Protein AF-A0A2A9GIU9-F1 (afdb_monomer_lite)

Sequence (87 aa):
MRVFLVISLMLWAGSASAESDPEQLFKQSCGRCHRDAERLTAQLGWALGAKTPEERRDWFDDFIATHHSPDPDSRAAIAEWLAGIAS

Radius of gyration: 20.41 Å; chains: 1; bounding box: 63×53×27 Å

pLDDT: mean 85.19, std 17.73, range [38.22, 97.5]

Foldseek 3Di:
DDDDPPPPPPPPPPPPPPPPDLVVLCCVQPCVPDVDLLVVLQVCCVVQVPDDLVRQLVVQLVVCVVPPPDPNVSSSSNSSVSSVSRD

Secondary structure (DSSP, 8-state):
---------------------HHHHHHHHTTTT-S-HHHHHHHTHHHHTTS-HHHHHHHHHHHHHHSS---HHHHHHHHHHHHHH--

Structure (mmCIF, N/CA/C/O backbone):
data_AF-A0A2A9GIU9-F1
#
_entry.id   AF-A0A2A9GIU9-F1
#
loop_
_atom_site.group_PDB
_atom_site.id
_atom_site.type_symbol
_atom_site.label_atom_id
_atom_site.label_alt_id
_atom_site.label_comp_id
_atom_site.label_asym_id
_atom_site.label_entity_id
_atom_site.label_seq_id
_atom_site.pdbx_PDB_ins_code
_atom_site.Cartn_x
_atom_site.Cartn_y
_atom_site.Cartn_z
_atom_site.occupancy
_atom_site.B_iso_or_equiv
_atom_site.auth_seq_id
_atom_site.auth_comp_id
_atom_site.auth_asym_id
_atom_site.auth_atom_id
_atom_site.pdbx_PDB_model_num
ATOM 1 N N . MET A 1 1 ? 45.435 -44.305 13.089 1.00 38.22 1 MET A N 1
ATOM 2 C CA . MET A 1 1 ? 44.711 -43.492 12.085 1.00 38.22 1 MET A CA 1
ATOM 3 C C . MET A 1 1 ? 43.236 -43.604 12.447 1.00 38.22 1 MET A C 1
ATOM 5 O O . MET A 1 1 ? 42.698 -44.686 12.321 1.00 38.22 1 MET A O 1
ATOM 9 N N . ARG A 1 2 ? 42.676 -42.724 13.286 1.00 52.00 2 ARG A N 1
ATOM 10 C CA . ARG A 1 2 ? 42.261 -41.338 13.007 1.00 52.00 2 ARG A CA 1
ATOM 11 C C . ARG A 1 2 ? 41.308 -41.258 11.805 1.00 52.00 2 ARG A C 1
ATOM 13 O O . ARG A 1 2 ? 41.766 -41.447 10.687 1.00 52.00 2 ARG A O 1
ATOM 20 N N . VAL A 1 3 ? 40.079 -40.823 12.119 1.00 49.81 3 VAL A N 1
ATOM 21 C CA . VAL A 1 3 ? 39.085 -40.150 11.257 1.00 49.81 3 VAL A CA 1
ATOM 22 C C . VAL A 1 3 ? 38.389 -41.111 10.261 1.00 49.81 3 VAL A C 1
ATOM 24 O O . VAL A 1 3 ? 39.056 -41.865 9.578 1.00 49.81 3 VAL A O 1
ATOM 27 N N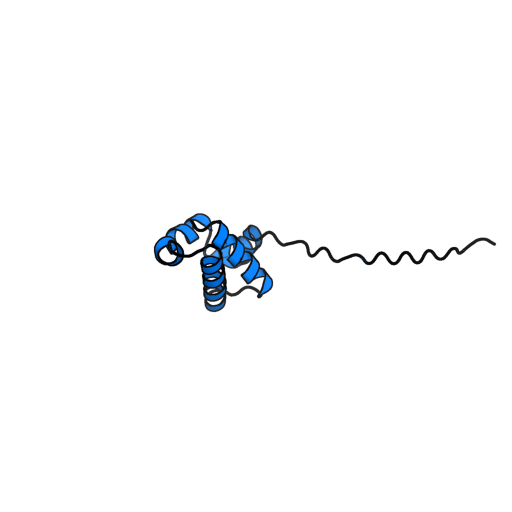 . PHE A 1 4 ? 37.062 -41.234 10.150 1.00 47.62 4 PHE A N 1
ATOM 28 C CA . PHE A 1 4 ? 36.036 -40.195 10.118 1.00 47.62 4 PHE A CA 1
ATOM 29 C C . PHE A 1 4 ? 34.677 -40.708 10.619 1.00 47.62 4 PHE A C 1
ATOM 31 O O . PHE A 1 4 ? 34.026 -41.534 9.986 1.00 47.62 4 PHE A O 1
ATOM 38 N N . LEU A 1 5 ? 34.228 -40.127 11.732 1.00 53.41 5 LEU A N 1
ATOM 39 C CA . LEU A 1 5 ? 32.819 -40.008 12.086 1.00 53.41 5 LEU A CA 1
ATOM 40 C C . LEU A 1 5 ? 32.211 -39.023 11.068 1.00 53.41 5 LEU A C 1
ATOM 42 O O . LEU A 1 5 ? 32.353 -37.810 11.224 1.00 53.41 5 LEU A O 1
ATOM 46 N N . VAL A 1 6 ? 31.628 -39.514 9.972 1.00 57.69 6 VAL A N 1
ATOM 47 C CA . VAL A 1 6 ? 30.916 -38.646 9.021 1.00 57.69 6 VAL A CA 1
ATOM 48 C C . VAL A 1 6 ? 29.538 -38.363 9.602 1.00 57.69 6 VAL A C 1
ATOM 50 O O . VAL A 1 6 ? 28.555 -39.062 9.377 1.00 57.69 6 VAL A O 1
ATOM 53 N N . ILE A 1 7 ? 29.532 -37.324 10.426 1.00 58.00 7 ILE A N 1
ATOM 54 C CA . ILE A 1 7 ? 28.378 -36.547 10.841 1.00 58.00 7 ILE A CA 1
ATOM 55 C C . ILE A 1 7 ? 27.775 -35.927 9.574 1.00 58.00 7 ILE A C 1
ATOM 57 O O . ILE A 1 7 ? 28.154 -34.840 9.152 1.00 58.00 7 ILE A O 1
ATOM 61 N N . SER A 1 8 ? 26.846 -36.633 8.934 1.00 57.81 8 SER A N 1
ATOM 62 C CA . SER A 1 8 ? 25.959 -36.045 7.927 1.00 57.81 8 SER A CA 1
ATOM 63 C C . SER A 1 8 ? 24.744 -35.4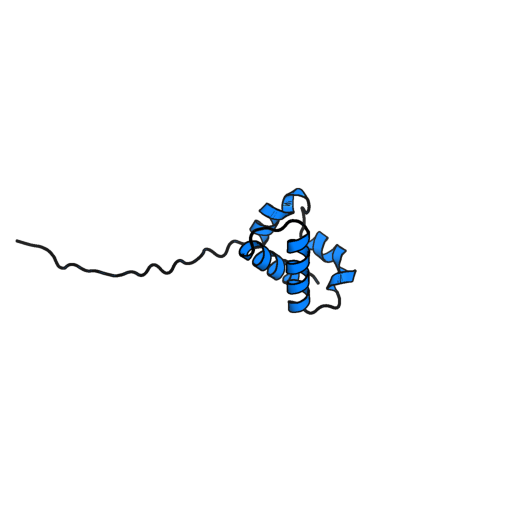69 8.640 1.00 57.81 8 SER A C 1
ATOM 65 O O . SER A 1 8 ? 23.631 -35.979 8.545 1.00 57.81 8 SER A O 1
ATOM 67 N N . LEU A 1 9 ? 24.997 -34.404 9.404 1.00 57.03 9 LEU A N 1
ATOM 68 C CA . LEU A 1 9 ? 23.969 -33.489 9.874 1.00 57.03 9 LEU A CA 1
ATOM 69 C C . LEU A 1 9 ? 23.363 -32.841 8.618 1.00 57.03 9 LEU A C 1
ATOM 71 O O . LEU A 1 9 ? 23.855 -31.835 8.111 1.00 57.03 9 LEU A O 1
ATOM 75 N N . MET A 1 10 ? 22.314 -33.464 8.078 1.00 58.59 10 MET A N 1
ATOM 76 C CA . MET A 1 10 ? 21.397 -32.818 7.148 1.00 58.59 10 MET A CA 1
ATOM 77 C C . MET A 1 10 ? 20.626 -31.751 7.926 1.00 58.59 10 MET A C 1
ATOM 79 O O . MET A 1 10 ? 19.474 -31.944 8.307 1.00 58.59 10 MET A O 1
ATOM 83 N N . LEU A 1 11 ? 21.289 -30.619 8.184 1.00 52.31 11 LEU A N 1
ATOM 84 C CA . LEU A 1 11 ? 20.601 -29.357 8.401 1.00 52.31 11 LEU A CA 1
ATOM 85 C C . LEU A 1 11 ? 19.929 -29.021 7.076 1.00 52.31 11 LEU A C 1
ATOM 87 O O . LEU A 1 11 ? 20.504 -28.382 6.196 1.00 52.31 11 LEU A O 1
ATOM 91 N N . TRP A 1 12 ? 18.704 -29.508 6.941 1.00 52.12 12 TRP A N 1
ATOM 92 C CA . TRP A 1 12 ? 17.693 -28.898 6.105 1.00 52.12 12 TRP A CA 1
ATOM 93 C C . TRP A 1 12 ? 17.534 -27.463 6.614 1.00 52.12 12 TRP A C 1
ATOM 95 O O . TRP A 1 12 ? 16.813 -27.187 7.571 1.00 52.12 12 TRP A O 1
ATOM 105 N N . ALA A 1 13 ? 18.325 -26.562 6.035 1.00 54.12 13 ALA A N 1
ATOM 106 C CA . ALA A 1 13 ? 18.132 -25.136 6.152 1.00 54.12 13 ALA A CA 1
ATOM 107 C C . ALA A 1 13 ? 16.777 -24.846 5.507 1.00 54.12 13 ALA A C 1
ATOM 109 O O . ALA A 1 13 ? 16.677 -24.711 4.289 1.00 54.12 13 ALA A O 1
ATOM 110 N N . GLY A 1 14 ? 15.725 -24.836 6.328 1.00 49.00 14 GLY A N 1
ATOM 111 C CA . GLY A 1 14 ? 14.465 -24.229 5.947 1.00 49.00 14 GLY A CA 1
ATOM 112 C C . GLY A 1 14 ? 14.794 -22.827 5.466 1.00 49.00 14 GLY A C 1
ATOM 113 O O . GLY A 1 14 ? 15.356 -22.028 6.216 1.00 49.00 14 GLY A O 1
ATOM 114 N N . SER A 1 15 ? 14.534 -22.569 4.189 1.00 49.44 15 SER A N 1
ATOM 115 C CA . SER A 1 15 ? 14.560 -21.229 3.638 1.00 49.44 15 SER A CA 1
ATOM 116 C C . SER A 1 15 ? 13.509 -20.436 4.401 1.00 49.44 15 SER A C 1
ATOM 118 O O . SER A 1 15 ? 12.324 -20.497 4.092 1.00 49.44 15 SER A O 1
ATOM 120 N N . ALA A 1 16 ? 13.935 -19.741 5.452 1.00 48.53 16 ALA A N 1
ATOM 121 C CA . ALA A 1 16 ? 13.207 -18.597 5.947 1.00 48.53 16 ALA A CA 1
ATOM 122 C C . ALA A 1 16 ? 13.259 -17.586 4.801 1.00 48.53 16 ALA A C 1
ATOM 124 O O . ALA A 1 16 ? 14.252 -16.874 4.641 1.00 48.53 16 ALA A O 1
ATOM 125 N N . SER A 1 17 ? 12.251 -17.618 3.927 1.00 52.28 17 SER A N 1
ATOM 126 C CA . SER A 1 17 ? 11.967 -16.502 3.037 1.00 52.28 17 SER A CA 1
ATOM 127 C C . SER A 1 17 ? 11.872 -15.296 3.952 1.00 52.28 17 SER A C 1
ATOM 129 O O . SER A 1 17 ? 10.980 -15.241 4.794 1.00 52.28 17 SER A O 1
ATOM 131 N N . ALA A 1 18 ? 12.861 -14.408 3.894 1.00 56.66 18 ALA A N 1
ATOM 132 C CA . ALA A 1 18 ? 12.783 -13.151 4.608 1.00 56.66 18 ALA A CA 1
ATOM 133 C C . ALA A 1 18 ? 11.522 -12.461 4.087 1.00 56.66 18 ALA A C 1
ATOM 135 O O . ALA A 1 18 ? 11.499 -12.054 2.927 1.00 56.66 18 ALA A O 1
ATOM 136 N N . GLU A 1 19 ? 10.461 -12.440 4.896 1.00 60.06 19 GLU A N 1
ATOM 137 C CA . GLU A 1 19 ? 9.237 -11.713 4.584 1.00 60.06 19 GLU A CA 1
ATOM 138 C C . GLU A 1 19 ? 9.651 -10.264 4.342 1.00 60.06 19 GLU A C 1
ATOM 140 O O . GLU A 1 19 ? 10.108 -9.558 5.242 1.00 60.06 19 GLU A O 1
ATOM 145 N N . SER A 1 20 ? 9.630 -9.865 3.076 1.00 72.25 20 SER A N 1
ATOM 146 C CA . SER A 1 20 ? 9.982 -8.520 2.660 1.00 72.25 20 SER A CA 1
ATOM 147 C C . SER A 1 20 ? 8.952 -7.553 3.234 1.00 72.25 20 SER A C 1
ATOM 149 O O . SER A 1 20 ? 7.759 -7.728 2.999 1.00 72.25 20 SER A O 1
ATOM 151 N N . ASP A 1 21 ? 9.426 -6.549 3.977 1.00 92.00 21 ASP A N 1
ATOM 152 C CA . ASP A 1 21 ? 8.598 -5.507 4.589 1.00 92.00 21 ASP A CA 1
ATOM 153 C C . ASP A 1 21 ? 7.654 -4.883 3.538 1.00 92.00 21 ASP A C 1
ATOM 155 O O . ASP A 1 21 ? 8.135 -4.266 2.577 1.00 92.00 21 ASP A O 1
ATOM 159 N N . PRO A 1 22 ? 6.323 -5.028 3.683 1.00 94.31 22 PRO A N 1
ATOM 160 C CA . PRO A 1 22 ? 5.372 -4.574 2.676 1.00 94.31 22 PRO A CA 1
ATOM 161 C C . PRO A 1 22 ? 5.373 -3.051 2.494 1.00 94.31 22 PRO A C 1
ATOM 163 O O . PRO A 1 22 ? 5.133 -2.573 1.382 1.00 94.31 22 PRO A O 1
ATOM 166 N N . GLU A 1 23 ? 5.729 -2.273 3.523 1.00 95.81 23 GLU A N 1
ATOM 167 C CA . GLU A 1 23 ? 5.904 -0.825 3.378 1.00 95.81 23 GLU A CA 1
ATOM 168 C C . GLU A 1 23 ? 7.105 -0.515 2.471 1.00 95.81 23 GLU A C 1
ATOM 170 O O . GLU A 1 23 ? 7.062 0.381 1.618 1.00 95.81 23 GLU A O 1
ATOM 175 N N . GLN A 1 24 ? 8.191 -1.276 2.617 1.00 96.00 24 GLN A N 1
ATOM 176 C CA . GLN A 1 24 ? 9.359 -1.148 1.758 1.00 96.00 24 GLN A CA 1
ATOM 177 C C . GLN A 1 24 ? 9.050 -1.573 0.314 1.00 96.00 24 GLN A C 1
ATOM 179 O O . GLN A 1 24 ? 9.452 -0.862 -0.613 1.00 96.00 24 GLN A O 1
ATOM 184 N N . LEU A 1 25 ? 8.299 -2.660 0.108 1.00 95.75 25 LEU A N 1
ATOM 185 C CA . LEU A 1 25 ? 7.837 -3.086 -1.221 1.00 95.75 25 LEU A CA 1
ATOM 186 C C . LEU A 1 25 ? 6.984 -2.006 -1.896 1.00 95.75 25 LEU A C 1
ATOM 188 O O . LEU A 1 25 ? 7.193 -1.688 -3.072 1.00 95.75 25 LEU A O 1
ATOM 192 N N . PHE A 1 26 ? 6.073 -1.382 -1.143 1.00 96.75 26 PHE A N 1
ATOM 193 C CA . PHE A 1 26 ? 5.282 -0.257 -1.629 1.00 96.75 26 PHE A CA 1
ATOM 194 C C . PHE A 1 26 ? 6.171 0.932 -2.009 1.00 96.75 26 PHE A C 1
ATOM 196 O O . PHE A 1 26 ? 6.021 1.495 -3.092 1.00 96.75 26 PHE A O 1
ATOM 203 N N . LYS A 1 27 ? 7.140 1.318 -1.170 1.00 96.44 27 LYS A N 1
ATOM 204 C CA . LYS A 1 27 ? 8.068 2.421 -1.485 1.00 96.44 27 LYS A CA 1
ATOM 205 C C . LYS A 1 27 ? 8.869 2.155 -2.760 1.00 96.44 27 LYS A C 1
ATOM 207 O O . LYS A 1 27 ? 9.070 3.077 -3.548 1.00 96.44 27 LYS A O 1
ATOM 212 N N . GLN A 1 28 ? 9.307 0.917 -2.975 1.00 95.44 28 GLN A N 1
ATOM 213 C CA . GLN A 1 28 ? 10.074 0.532 -4.162 1.00 95.44 28 GLN A CA 1
ATOM 214 C C . GLN A 1 28 ? 9.217 0.528 -5.434 1.00 95.44 28 GLN A C 1
ATOM 216 O O . GLN A 1 28 ? 9.647 1.057 -6.458 1.00 95.44 28 GLN A O 1
ATOM 221 N N . SER A 1 29 ? 8.004 -0.021 -5.360 1.00 95.38 29 SER A N 1
ATOM 222 C CA . SER A 1 29 ? 7.143 -0.229 -6.533 1.00 95.38 29 SER A CA 1
ATOM 223 C C . SER A 1 29 ? 6.256 0.979 -6.850 1.00 95.38 29 SER A C 1
ATOM 225 O O . SER A 1 29 ? 6.071 1.360 -8.002 1.00 95.38 29 SER A O 1
ATOM 227 N N . CYS A 1 30 ? 5.724 1.626 -5.816 1.00 96.56 30 CYS A N 1
ATOM 228 C CA . CYS A 1 30 ? 4.697 2.664 -5.916 1.00 96.56 30 CYS A CA 1
ATOM 229 C C . CYS A 1 30 ? 5.227 4.057 -5.536 1.00 96.56 30 CYS A C 1
ATOM 231 O O . CYS A 1 30 ? 4.682 5.070 -5.987 1.00 96.56 30 CYS A O 1
ATOM 233 N N . GLY A 1 31 ? 6.315 4.129 -4.757 1.00 96.44 31 GLY A N 1
ATOM 234 C CA . GLY A 1 31 ? 6.834 5.350 -4.119 1.00 96.44 31 GLY A CA 1
ATOM 235 C C . GLY A 1 31 ? 7.214 6.492 -5.063 1.00 96.44 31 GLY A C 1
ATOM 236 O O . GLY A 1 31 ? 7.242 7.659 -4.661 1.00 96.44 31 GLY A O 1
ATOM 237 N N . ARG A 1 32 ? 7.465 6.184 -6.342 1.00 95.94 32 ARG A N 1
ATOM 238 C CA . ARG A 1 32 ? 7.705 7.200 -7.376 1.00 95.94 32 ARG A CA 1
ATOM 239 C C . ARG A 1 32 ? 6.484 8.102 -7.590 1.00 95.94 32 ARG A C 1
ATOM 241 O O . ARG A 1 32 ? 6.661 9.305 -7.774 1.00 95.94 32 ARG A O 1
ATOM 248 N N . CYS A 1 33 ? 5.281 7.529 -7.578 1.00 97.00 33 CYS A N 1
ATOM 249 C CA . CYS A 1 33 ? 4.020 8.238 -7.823 1.00 97.00 33 CYS A CA 1
ATOM 250 C C . CYS A 1 33 ? 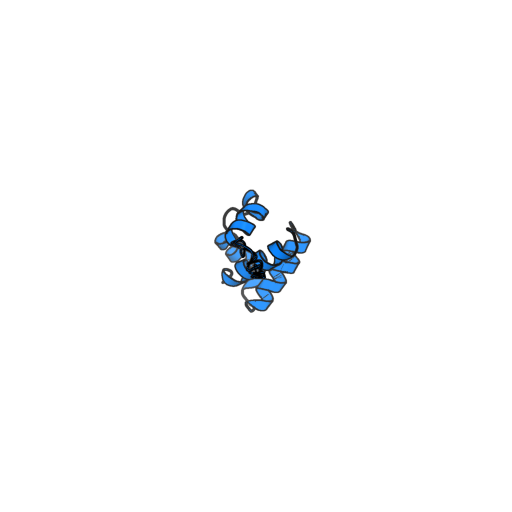3.245 8.491 -6.523 1.00 97.00 33 CYS A C 1
ATOM 252 O O . CYS A 1 33 ? 2.629 9.544 -6.362 1.00 97.00 33 CYS A O 1
ATOM 254 N N . HIS A 1 34 ? 3.321 7.557 -5.577 1.00 96.12 34 HIS A N 1
ATOM 255 C CA . HIS A 1 34 ? 2.608 7.592 -4.306 1.00 96.12 34 HIS A CA 1
ATOM 256 C C . HIS A 1 34 ? 3.601 7.670 -3.154 1.00 96.12 34 HIS A C 1
ATOM 258 O O . HIS A 1 34 ? 4.119 6.664 -2.686 1.00 96.12 34 HIS A O 1
ATOM 264 N N . ARG A 1 35 ? 3.881 8.888 -2.694 1.00 96.19 35 ARG A N 1
ATOM 265 C CA . ARG A 1 35 ? 4.883 9.120 -1.644 1.00 96.19 35 ARG A CA 1
ATOM 266 C C . ARG A 1 35 ? 4.425 8.707 -0.242 1.00 96.19 35 ARG A C 1
ATOM 268 O O . ARG A 1 35 ? 5.266 8.519 0.626 1.00 96.19 35 ARG A O 1
ATOM 275 N N . ASP A 1 36 ? 3.117 8.612 -0.037 1.00 96.44 36 ASP A N 1
ATOM 276 C CA . ASP A 1 36 ? 2.481 8.411 1.262 1.00 96.44 36 ASP A CA 1
ATOM 277 C C . ASP A 1 36 ? 1.273 7.478 1.089 1.00 96.44 36 ASP A C 1
ATOM 279 O O . ASP A 1 36 ? 0.316 7.815 0.382 1.00 96.44 36 ASP A O 1
ATOM 283 N N . ALA A 1 37 ? 1.360 6.286 1.684 1.00 96.38 37 ALA A N 1
ATOM 284 C CA . ALA A 1 37 ? 0.343 5.245 1.578 1.00 96.38 37 ALA A CA 1
ATOM 285 C C . ALA A 1 37 ? -0.898 5.545 2.434 1.00 96.38 37 ALA A C 1
ATOM 287 O O . ALA A 1 37 ? -2.018 5.282 1.997 1.00 96.38 37 ALA A O 1
ATOM 288 N N . GLU A 1 38 ? -0.736 6.154 3.610 1.00 95.25 38 GLU A N 1
ATOM 289 C CA . GLU A 1 38 ? -1.863 6.541 4.468 1.00 95.25 38 GLU A CA 1
ATOM 290 C C . GLU A 1 38 ? -2.695 7.628 3.790 1.00 95.25 38 GLU A C 1
ATOM 292 O O . GLU A 1 38 ? -3.920 7.534 3.686 1.00 95.25 38 GLU A O 1
ATOM 297 N N . ARG A 1 39 ? -2.027 8.636 3.218 1.00 96.06 39 ARG A N 1
ATOM 298 C CA . ARG A 1 39 ? -2.718 9.666 2.441 1.00 96.06 39 ARG A CA 1
ATOM 299 C C . ARG A 1 39 ? -3.432 9.081 1.223 1.00 96.06 39 ARG A C 1
ATOM 301 O O . ARG A 1 39 ? -4.552 9.497 0.929 1.00 96.06 39 ARG A O 1
ATOM 308 N N . LEU A 1 40 ? -2.799 8.146 0.512 1.00 94.88 40 LEU A N 1
ATOM 309 C CA . LEU A 1 40 ? -3.401 7.472 -0.641 1.00 94.88 40 LEU A CA 1
ATOM 310 C C . LEU A 1 40 ? -4.679 6.724 -0.242 1.00 94.88 40 LEU A C 1
ATOM 312 O O . LEU A 1 40 ? -5.721 6.918 -0.866 1.00 94.88 40 LEU A O 1
ATOM 316 N N . THR A 1 41 ? -4.612 5.889 0.795 1.00 94.75 41 THR A N 1
ATOM 317 C CA . THR A 1 41 ? -5.752 5.074 1.240 1.00 94.75 41 THR A CA 1
ATOM 318 C C . THR A 1 41 ? -6.898 5.938 1.767 1.00 94.75 41 THR A C 1
ATOM 320 O O . THR A 1 41 ? -8.050 5.688 1.413 1.00 94.75 41 THR A O 1
ATOM 323 N N . ALA A 1 42 ? -6.608 7.033 2.477 1.00 93.50 42 ALA A N 1
ATOM 324 C CA . ALA A 1 42 ? -7.623 7.997 2.909 1.00 93.50 42 ALA A CA 1
ATOM 325 C C . ALA A 1 42 ? -8.390 8.634 1.730 1.00 93.50 42 ALA A C 1
ATOM 327 O O . ALA A 1 42 ? -9.602 8.845 1.805 1.00 93.50 42 ALA A O 1
ATOM 328 N N . GLN A 1 43 ? -7.718 8.904 0.603 1.00 94.19 43 GLN A N 1
ATOM 329 C CA . GLN A 1 43 ? -8.366 9.435 -0.608 1.00 94.19 43 GLN A CA 1
ATOM 330 C C . GLN A 1 43 ? -9.269 8.410 -1.315 1.00 94.19 43 GLN A C 1
ATOM 332 O O . GLN A 1 43 ? -10.123 8.793 -2.118 1.00 94.19 43 GLN A O 1
ATOM 337 N N . LEU A 1 44 ? -9.109 7.122 -1.005 1.00 93.81 44 LEU A N 1
ATOM 338 C CA . LEU A 1 44 ? -9.915 6.020 -1.531 1.00 93.81 44 LEU A CA 1
ATOM 339 C C . LEU A 1 44 ? -11.083 5.638 -0.609 1.00 93.81 44 LEU A C 1
ATOM 341 O O . LEU A 1 44 ? -11.761 4.646 -0.869 1.00 93.81 44 LEU A O 1
ATOM 345 N N . GLY A 1 45 ? -11.385 6.432 0.425 1.00 90.06 45 GLY A N 1
ATOM 346 C CA . GLY A 1 45 ? -12.477 6.144 1.365 1.00 90.06 45 GLY A CA 1
ATOM 347 C C . GLY A 1 45 ? -13.847 5.930 0.703 1.00 90.06 45 GLY A C 1
ATOM 348 O O . GLY A 1 45 ? -14.643 5.127 1.179 1.00 90.06 45 GLY A O 1
ATOM 349 N N . TRP A 1 46 ? -14.107 6.560 -0.448 1.00 91.06 46 TRP A N 1
ATOM 350 C CA . TRP A 1 46 ? -15.330 6.334 -1.234 1.00 91.06 46 TRP A CA 1
ATOM 351 C C . TRP A 1 46 ? -15.436 4.911 -1.813 1.00 91.06 46 TRP A C 1
ATOM 353 O O . TRP A 1 46 ? -16.543 4.426 -2.031 1.00 91.06 46 TRP A O 1
ATOM 363 N N . ALA A 1 47 ? -14.304 4.249 -2.067 1.00 90.06 47 ALA A N 1
ATOM 364 C CA . ALA A 1 47 ? -14.234 2.887 -2.593 1.00 90.06 47 ALA A CA 1
ATOM 365 C C . ALA A 1 47 ? -14.093 1.838 -1.476 1.00 90.06 47 ALA A C 1
ATOM 367 O O . ALA A 1 47 ? -14.593 0.722 -1.615 1.00 90.06 47 ALA A O 1
ATOM 368 N N . LEU A 1 48 ? -13.415 2.194 -0.379 1.00 93.38 48 LEU A N 1
ATOM 369 C CA . LEU A 1 48 ? -1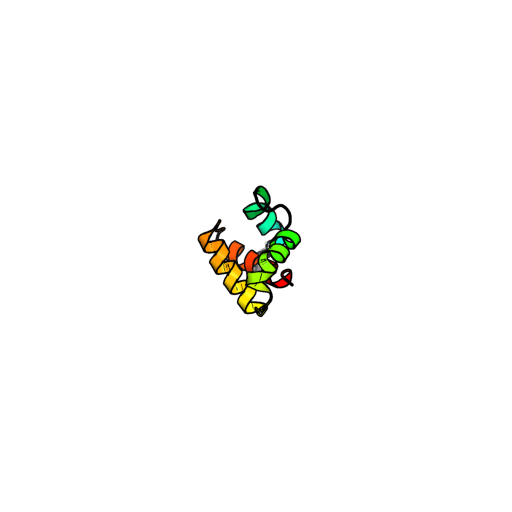2.976 1.256 0.663 1.00 93.38 48 LEU A CA 1
ATOM 370 C C . LEU A 1 48 ? -13.781 1.337 1.967 1.00 93.38 48 LEU A C 1
ATOM 372 O O . LEU A 1 48 ? -13.817 0.365 2.718 1.00 93.38 48 LEU A O 1
ATOM 376 N N . GLY A 1 49 ? -14.444 2.462 2.245 1.00 87.94 49 GLY A N 1
ATOM 377 C CA . GLY A 1 49 ? -14.995 2.754 3.573 1.00 87.94 49 GLY A CA 1
ATOM 378 C C . GLY A 1 49 ? -16.080 1.784 4.052 1.00 87.94 49 GLY A C 1
ATOM 379 O O . GLY A 1 49 ? -16.196 1.543 5.246 1.00 87.94 49 GLY A O 1
ATOM 380 N N . ALA A 1 50 ? -16.845 1.182 3.136 1.00 91.31 50 ALA A N 1
ATOM 381 C CA . ALA A 1 50 ? -17.877 0.194 3.473 1.00 91.31 50 ALA A CA 1
ATOM 382 C C . ALA A 1 50 ? -17.387 -1.267 3.420 1.00 91.31 50 ALA A C 1
ATOM 384 O O . ALA A 1 50 ? -18.161 -2.169 3.730 1.00 91.31 50 ALA A O 1
ATOM 385 N N . LYS A 1 51 ? -16.141 -1.499 2.990 1.00 94.94 51 LYS A N 1
ATOM 386 C CA . LYS A 1 51 ? -15.583 -2.836 2.768 1.00 94.94 51 LYS A CA 1
ATOM 387 C C . LYS A 1 51 ? -14.988 -3.418 4.045 1.00 94.94 51 LYS A C 1
ATOM 389 O O . LYS A 1 51 ? -14.386 -2.673 4.822 1.00 94.94 51 LYS A O 1
ATOM 394 N N . THR A 1 52 ? -15.088 -4.733 4.221 1.00 94.75 52 THR A N 1
ATOM 395 C CA . THR A 1 52 ? -14.312 -5.457 5.242 1.00 94.75 52 THR A CA 1
ATOM 396 C C . THR A 1 52 ? -12.814 -5.433 4.908 1.00 94.75 52 THR A C 1
ATOM 398 O O . THR A 1 52 ? -12.449 -5.145 3.764 1.00 94.75 52 THR A O 1
ATOM 401 N N . PRO A 1 53 ? -11.916 -5.738 5.863 1.00 93.06 53 PRO A N 1
ATOM 402 C CA . PRO A 1 53 ? -10.484 -5.847 5.579 1.00 93.06 53 PRO A CA 1
ATOM 403 C C . PRO A 1 53 ? -10.162 -6.799 4.415 1.00 93.06 53 PRO A C 1
ATOM 405 O O . PRO A 1 53 ? -9.369 -6.457 3.541 1.00 93.06 53 PRO A O 1
ATOM 408 N N . GLU A 1 54 ? -10.835 -7.946 4.335 1.00 95.31 54 GLU A N 1
ATOM 409 C CA . GLU A 1 54 ? -10.643 -8.925 3.259 1.00 95.31 54 GLU A CA 1
ATOM 410 C C . GLU A 1 54 ? -11.099 -8.365 1.907 1.00 95.31 54 GLU A C 1
ATOM 412 O O . GLU A 1 54 ? -10.387 -8.470 0.912 1.00 95.31 54 GLU A O 1
ATOM 417 N N . GLU A 1 55 ? -12.250 -7.688 1.872 1.00 97.12 55 GLU A N 1
ATOM 418 C CA . GLU A 1 55 ? -12.751 -7.038 0.659 1.00 97.12 55 GLU A CA 1
ATOM 419 C C . GLU A 1 55 ? -11.861 -5.871 0.206 1.00 97.12 55 GLU A C 1
ATOM 421 O O . GLU A 1 55 ? -11.784 -5.582 -0.990 1.00 97.12 55 GLU A O 1
ATOM 426 N N . ARG A 1 56 ? -11.206 -5.169 1.142 1.00 97.38 56 ARG A N 1
ATOM 427 C CA . ARG A 1 56 ? -10.218 -4.123 0.830 1.00 97.38 56 ARG A CA 1
ATOM 428 C C . ARG A 1 56 ? -8.976 -4.738 0.204 1.00 97.38 56 ARG A C 1
ATOM 430 O O . ARG A 1 56 ? -8.511 -4.222 -0.807 1.00 97.38 56 ARG A O 1
ATOM 437 N N . ARG A 1 57 ? -8.469 -5.836 0.770 1.00 97.44 57 ARG A N 1
ATOM 438 C CA . ARG A 1 57 ? -7.316 -6.561 0.226 1.00 97.44 57 ARG A CA 1
ATOM 439 C C . ARG A 1 57 ? -7.589 -7.023 -1.196 1.00 97.44 57 ARG A C 1
ATOM 441 O O . ARG A 1 57 ? -6.802 -6.710 -2.081 1.00 97.44 57 ARG A O 1
ATOM 448 N N . ASP A 1 58 ? -8.702 -7.716 -1.418 1.00 97.50 58 ASP A N 1
ATOM 449 C CA . ASP A 1 58 ? -9.042 -8.246 -2.740 1.00 97.50 58 ASP A CA 1
ATOM 450 C C . ASP A 1 58 ? -9.207 -7.100 -3.756 1.00 97.50 58 ASP A C 1
ATOM 452 O O . ASP A 1 58 ? -8.683 -7.162 -4.866 1.00 97.50 58 ASP A O 1
ATOM 456 N N . TRP A 1 59 ? -9.832 -5.989 -3.342 1.00 96.94 59 TRP A N 1
ATOM 457 C CA . TRP A 1 59 ? -9.923 -4.784 -4.170 1.00 96.94 59 TRP A CA 1
ATOM 458 C C . TRP A 1 59 ? -8.547 -4.197 -4.513 1.00 96.94 59 TRP A C 1
ATOM 460 O O . TRP A 1 59 ? -8.328 -3.786 -5.653 1.00 96.94 59 TRP A O 1
ATOM 470 N N . PHE A 1 60 ? -7.620 -4.139 -3.551 1.00 97.31 60 PHE A N 1
ATOM 471 C CA . PHE A 1 60 ? -6.266 -3.652 -3.800 1.00 97.31 60 PHE A CA 1
ATOM 472 C C . PHE A 1 60 ? -5.483 -4.586 -4.721 1.00 97.31 60 PHE A C 1
ATOM 474 O O . PHE A 1 60 ? -4.801 -4.078 -5.608 1.00 97.31 60 PHE A O 1
ATOM 481 N N . ASP A 1 61 ? -5.583 -5.909 -4.564 1.00 97.25 61 ASP A N 1
ATOM 482 C CA . ASP A 1 61 ? -4.895 -6.854 -5.453 1.00 97.25 61 ASP A CA 1
ATOM 483 C C . ASP A 1 61 ? -5.359 -6.671 -6.906 1.00 97.25 61 ASP A C 1
ATOM 485 O O . ASP A 1 61 ? -4.532 -6.441 -7.795 1.00 97.25 61 ASP A O 1
ATOM 489 N N . ASP A 1 62 ? -6.677 -6.632 -7.126 1.00 96.44 62 ASP A N 1
ATOM 490 C CA . ASP A 1 62 ? -7.284 -6.401 -8.441 1.00 96.44 62 ASP A CA 1
ATOM 491 C C . ASP A 1 62 ? -6.892 -5.034 -9.029 1.00 96.44 62 ASP A C 1
ATOM 493 O O . ASP A 1 62 ? -6.548 -4.902 -10.213 1.00 96.44 62 ASP A O 1
ATOM 497 N N . PHE A 1 63 ? -6.924 -3.987 -8.201 1.00 95.88 63 PHE A N 1
ATOM 498 C CA . PHE A 1 63 ? -6.565 -2.640 -8.626 1.00 95.88 63 PHE A CA 1
ATOM 499 C C . PHE A 1 63 ? -5.089 -2.554 -9.027 1.00 95.88 63 PHE A C 1
ATOM 501 O O . PHE A 1 63 ? -4.762 -2.029 -10.092 1.00 95.88 63 PHE A O 1
ATOM 508 N N . ILE A 1 64 ? -4.183 -3.094 -8.209 1.00 96.25 64 ILE A N 1
ATOM 509 C CA . ILE A 1 64 ? -2.743 -3.057 -8.482 1.00 96.25 64 ILE A CA 1
ATOM 510 C C . ILE A 1 64 ? -2.424 -3.876 -9.740 1.00 96.25 64 ILE A C 1
ATOM 512 O O . ILE A 1 64 ? -1.646 -3.417 -10.581 1.00 96.25 64 ILE A O 1
ATOM 516 N N . ALA A 1 65 ? -3.077 -5.029 -9.932 1.00 96.31 65 ALA A N 1
ATOM 517 C 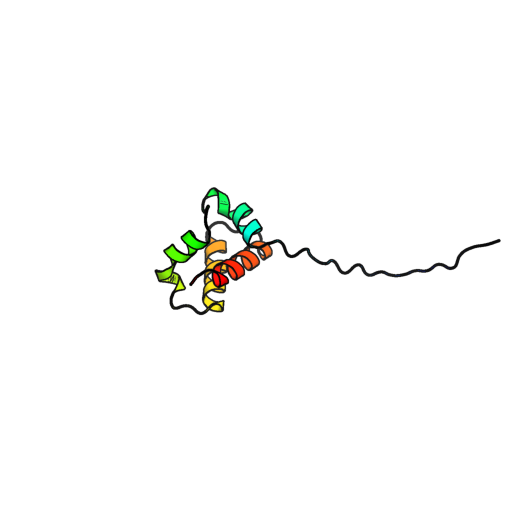CA . ALA A 1 65 ? -2.907 -5.873 -11.115 1.00 96.31 65 ALA A CA 1
ATOM 518 C C . ALA A 1 65 ? -3.225 -5.139 -12.433 1.00 96.31 65 ALA A C 1
ATOM 520 O O . ALA A 1 65 ? -2.634 -5.445 -13.469 1.00 96.31 65 ALA A O 1
ATOM 521 N N . THR A 1 66 ? -4.124 -4.152 -12.395 1.00 94.69 66 THR A N 1
ATOM 522 C CA . THR A 1 66 ? -4.538 -3.357 -13.565 1.00 94.69 66 THR A CA 1
ATOM 523 C C . THR A 1 66 ? -3.893 -1.968 -13.638 1.00 94.69 66 THR A C 1
ATOM 525 O O . THR A 1 66 ? -4.119 -1.235 -14.603 1.00 94.69 66 THR A O 1
ATOM 528 N N . HIS A 1 67 ? -3.063 -1.606 -12.656 1.00 91.38 67 HIS A N 1
ATOM 529 C CA . HIS A 1 67 ? -2.403 -0.305 -12.558 1.00 91.38 67 HIS A CA 1
ATOM 530 C C . HIS A 1 67 ? -0.898 -0.407 -12.861 1.00 91.38 67 HIS A C 1
ATOM 532 O O . HIS A 1 67 ? -0.476 -0.390 -14.017 1.00 91.38 67 HIS A O 1
ATOM 538 N N . HIS A 1 68 ? -0.074 -0.531 -11.823 1.00 90.94 68 HIS A N 1
ATOM 539 C CA . HIS A 1 68 ? 1.323 -0.927 -11.908 1.00 90.94 68 HIS A CA 1
ATOM 540 C C . HIS A 1 68 ? 1.416 -2.222 -11.125 1.00 90.94 68 HIS A C 1
ATOM 542 O O . HIS A 1 68 ? 1.246 -2.178 -9.914 1.00 90.94 68 HIS A O 1
ATOM 548 N N . SER A 1 69 ? 1.634 -3.346 -11.807 1.00 89.69 69 SER A N 1
ATOM 549 C CA . SER A 1 69 ? 1.664 -4.656 -11.158 1.00 89.69 69 SER A CA 1
ATOM 550 C C . SER A 1 69 ? 3.108 -5.075 -10.890 1.00 89.69 69 SER A C 1
ATOM 552 O O . SER A 1 69 ? 3.800 -5.457 -11.840 1.00 89.69 69 SER A O 1
ATOM 554 N N . PRO A 1 70 ? 3.559 -5.067 -9.622 1.00 91.81 70 PRO A N 1
ATOM 555 C CA . PRO A 1 70 ? 4.678 -5.888 -9.177 1.00 91.81 70 PRO A CA 1
ATOM 556 C C . PRO A 1 70 ? 4.444 -7.370 -9.486 1.00 91.81 70 PRO A C 1
ATOM 558 O O . PRO A 1 70 ? 3.379 -7.770 -9.980 1.00 91.81 70 PRO A O 1
ATOM 561 N N . ASP A 1 71 ? 5.439 -8.194 -9.164 1.00 94.75 71 ASP A N 1
ATOM 562 C CA . ASP A 1 71 ? 5.252 -9.640 -9.149 1.00 94.75 71 ASP A CA 1
ATOM 563 C C . ASP A 1 71 ? 4.106 -10.045 -8.191 1.00 94.75 71 ASP A C 1
ATOM 565 O O . ASP A 1 71 ? 3.758 -9.278 -7.286 1.00 94.75 71 ASP A O 1
ATOM 569 N N . PRO A 1 72 ? 3.484 -11.221 -8.398 1.00 94.88 72 PRO A N 1
ATOM 570 C CA . PRO A 1 72 ? 2.288 -11.616 -7.656 1.00 94.88 72 PRO A CA 1
ATOM 571 C C . PRO A 1 72 ? 2.461 -11.633 -6.134 1.00 94.88 72 PRO A C 1
ATOM 573 O O . PRO A 1 72 ? 1.541 -11.228 -5.426 1.00 94.88 72 PRO A O 1
ATOM 576 N N . ASP A 1 73 ? 3.627 -12.047 -5.636 1.00 93.88 73 ASP A N 1
ATOM 577 C CA . ASP A 1 73 ? 3.876 -12.163 -4.198 1.00 93.88 73 ASP A CA 1
ATOM 578 C C . ASP A 1 73 ? 4.022 -10.771 -3.571 1.00 93.88 73 ASP A C 1
ATOM 580 O O . ASP A 1 73 ? 3.371 -10.460 -2.570 1.00 93.88 73 ASP A O 1
ATOM 584 N N . SER A 1 74 ? 4.796 -9.886 -4.211 1.00 95.12 74 SER A N 1
ATOM 585 C CA . SER A 1 74 ? 4.905 -8.486 -3.790 1.00 95.12 74 SER A CA 1
ATOM 586 C C . SER A 1 74 ? 3.558 -7.767 -3.842 1.00 95.12 74 SER A C 1
ATOM 588 O O . SER A 1 74 ? 3.239 -6.980 -2.950 1.00 95.12 74 SER A O 1
ATOM 590 N N . ARG A 1 75 ? 2.749 -8.026 -4.876 1.00 96.56 75 ARG A N 1
ATOM 591 C CA . ARG A 1 75 ? 1.419 -7.425 -5.013 1.00 96.56 75 ARG A CA 1
ATOM 592 C C . ARG A 1 75 ? 0.493 -7.854 -3.879 1.00 96.56 75 ARG A C 1
ATOM 594 O O . ARG A 1 75 ? -0.099 -6.982 -3.249 1.00 96.56 75 ARG A O 1
ATOM 601 N N . ALA A 1 76 ? 0.424 -9.152 -3.588 1.00 96.06 76 ALA A N 1
ATOM 602 C CA . ALA A 1 76 ? -0.396 -9.679 -2.504 1.00 96.06 76 ALA A CA 1
ATOM 603 C C . ALA A 1 76 ? 0.026 -9.101 -1.141 1.00 96.06 76 ALA A C 1
ATOM 605 O O . ALA A 1 76 ? -0.825 -8.664 -0.366 1.00 96.06 76 ALA A O 1
ATOM 606 N N . ALA A 1 77 ? 1.337 -9.012 -0.879 1.00 96.38 77 ALA A N 1
ATOM 607 C CA . ALA A 1 77 ? 1.868 -8.418 0.349 1.00 96.38 77 ALA A CA 1
ATOM 608 C C . ALA A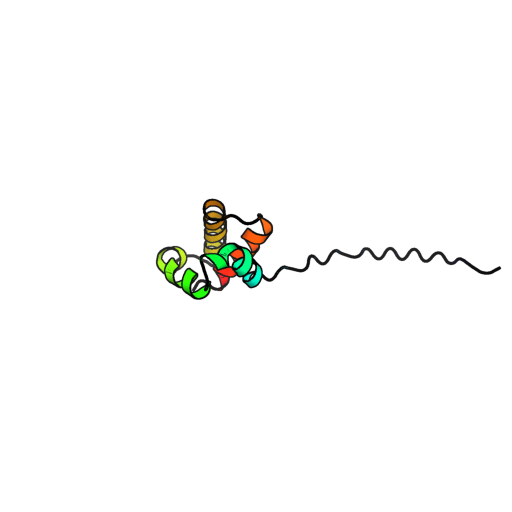 1 77 ? 1.512 -6.926 0.486 1.00 96.38 77 ALA A C 1
ATOM 610 O O . ALA A 1 77 ? 1.110 -6.471 1.558 1.00 96.38 77 ALA A O 1
ATOM 611 N N . ILE A 1 78 ? 1.617 -6.159 -0.605 1.00 96.75 78 ILE A N 1
ATOM 612 C CA . ILE A 1 78 ? 1.221 -4.745 -0.625 1.00 96.75 78 ILE A CA 1
ATOM 613 C C . ILE A 1 78 ? -0.294 -4.605 -0.420 1.00 96.75 78 ILE A C 1
ATOM 615 O O . ILE A 1 78 ? -0.718 -3.735 0.336 1.00 96.75 78 ILE A O 1
ATOM 619 N N . ALA A 1 79 ? -1.112 -5.437 -1.068 1.00 96.88 79 ALA A N 1
ATOM 620 C CA . ALA A 1 79 ? -2.569 -5.376 -0.974 1.00 96.88 79 ALA A CA 1
ATOM 621 C C . ALA A 1 79 ? -3.076 -5.657 0.449 1.00 96.88 79 ALA A C 1
ATOM 623 O O . ALA A 1 79 ? -3.912 -4.910 0.959 1.00 96.88 79 ALA A O 1
ATOM 624 N N . GLU A 1 80 ? -2.530 -6.684 1.107 1.00 97.12 80 GLU A N 1
ATOM 625 C CA . GLU A 1 80 ? -2.814 -7.008 2.512 1.00 97.12 80 GLU A CA 1
ATOM 626 C C . GLU A 1 80 ? -2.448 -5.834 3.430 1.00 97.12 80 GLU A C 1
ATOM 628 O O . GLU A 1 80 ? -3.252 -5.388 4.249 1.00 97.12 80 GLU A O 1
ATOM 633 N N . TRP A 1 81 ? -1.256 -5.264 3.248 1.00 97.00 81 TRP A N 1
ATOM 634 C CA . TRP A 1 81 ? -0.803 -4.134 4.056 1.00 97.00 81 TRP A CA 1
ATOM 635 C C . TRP A 1 81 ? -1.662 -2.877 3.858 1.00 97.00 81 TRP A C 1
ATOM 637 O O . TRP A 1 81 ? -2.078 -2.251 4.835 1.00 97.00 81 TRP A O 1
ATOM 647 N N . LEU A 1 82 ? -1.990 -2.529 2.609 1.00 96.94 82 LEU A N 1
ATOM 648 C CA . LEU A 1 82 ? -2.856 -1.390 2.295 1.00 96.94 82 LEU A CA 1
ATOM 649 C C . LEU A 1 82 ? -4.265 -1.561 2.876 1.00 96.94 82 LEU A C 1
ATOM 651 O O . LEU A 1 82 ? -4.855 -0.586 3.339 1.00 96.94 82 LEU A O 1
ATOM 655 N N . ALA A 1 83 ? -4.796 -2.785 2.888 1.00 96.44 83 ALA A N 1
ATOM 656 C CA . ALA A 1 83 ? -6.084 -3.088 3.501 1.00 96.44 83 ALA A CA 1
ATOM 657 C C . ALA A 1 83 ? -6.085 -2.850 5.017 1.00 96.44 83 ALA A C 1
ATOM 659 O O . ALA A 1 83 ? -7.079 -2.353 5.547 1.00 96.44 83 ALA A O 1
ATOM 660 N N . GLY A 1 84 ? -4.972 -3.160 5.691 1.00 94.38 84 GLY A N 1
ATOM 661 C CA . GLY A 1 84 ? -4.808 -2.958 7.130 1.00 94.38 84 GLY A CA 1
ATOM 662 C C . GLY A 1 84 ? -4.682 -1.491 7.555 1.00 94.38 84 GLY A C 1
ATOM 663 O O . GLY A 1 84 ? -5.104 -1.146 8.657 1.00 94.38 84 GLY A O 1
ATOM 664 N N . ILE A 1 85 ? -4.128 -0.625 6.697 1.00 94.81 85 ILE A N 1
ATOM 665 C CA . ILE A 1 85 ? -3.994 0.818 6.985 1.00 94.81 85 ILE A CA 1
ATOM 666 C C . ILE A 1 85 ? -5.157 1.655 6.436 1.00 94.81 85 ILE A C 1
ATOM 668 O O . ILE A 1 85 ? -5.392 2.770 6.902 1.00 94.81 85 ILE A O 1
ATOM 672 N N . ALA A 1 86 ? -5.905 1.138 5.456 1.00 89.88 86 ALA A N 1
ATOM 673 C CA . ALA A 1 86 ? -7.142 1.761 5.010 1.00 89.88 86 ALA A CA 1
ATOM 674 C C . ALA A 1 86 ? -8.155 1.731 6.164 1.00 89.88 86 ALA A C 1
ATOM 676 O O . ALA A 1 86 ? -8.430 0.668 6.714 1.00 89.88 86 ALA A O 1
ATOM 677 N N . SER A 1 87 ? -8.691 2.897 6.541 1.00 69.25 87 SER A N 1
ATOM 678 C CA . SER A 1 87 ? -9.677 3.061 7.623 1.00 69.25 87 SER A CA 1
ATOM 679 C C . SER A 1 87 ? -11.099 3.077 7.079 1.00 69.25 87 SER A C 1
ATOM 681 O O . SER A 1 87 ? -11.388 3.935 6.216 1.00 69.25 87 SER A O 1
#